Protein AF-A0A8J3GC51-F1 (afdb_monomer)

Solvent-accessible surface area (backbone atoms only — not comparable to full-atom values): 9336 Å² total; per-residue (Å²): 134,85,52,73,72,59,51,56,51,52,53,60,71,45,66,88,58,93,67,60,71,71,59,55,49,50,58,58,68,75,30,90,74,65,86,57,96,69,69,81,76,51,68,70,56,53,49,53,45,50,51,45,48,52,47,21,53,51,28,43,50,47,15,64,74,33,54,91,41,57,70,64,16,51,52,25,43,53,52,17,52,53,43,46,50,53,41,54,56,66,72,41,50,73,65,54,50,54,47,49,46,52,50,55,50,51,52,52,49,54,49,51,53,50,48,53,52,53,58,64,46,58,81,76,52,94,61,56,71,63,52,49,57,51,49,56,49,45,52,51,51,50,63,70,42,45,66,57,34,59,75,64,68,50,73,79,81,77,86,80,127

Radius of gyration: 22.53 Å; Cα contacts (8 Å, |Δi|>4): 76; chains: 1; bounding box: 43×58×56 Å

Structure (mmCIF, N/CA/C/O backbone):
data_AF-A0A8J3GC51-F1
#
_entry.id   AF-A0A8J3GC51-F1
#
loop_
_atom_site.group_PDB
_atom_site.id
_atom_site.type_symbol
_atom_site.label_atom_id
_atom_site.label_alt_id
_atom_site.label_comp_id
_atom_site.label_asym_id
_atom_site.label_entity_id
_atom_site.label_seq_id
_atom_site.pdbx_PDB_ins_code
_atom_site.Cartn_x
_atom_site.Cartn_y
_atom_site.Cartn_z
_atom_site.occupancy
_atom_site.B_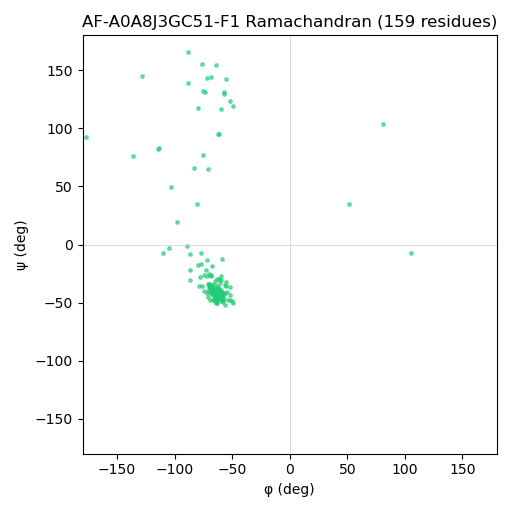iso_or_equiv
_atom_site.auth_seq_id
_atom_site.auth_comp_id
_atom_site.auth_asym_id
_atom_site.auth_atom_id
_atom_site.pdbx_PDB_model_num
ATOM 1 N N . MET A 1 1 ? 26.878 -10.484 -19.822 1.00 61.16 1 MET A N 1
ATOM 2 C CA . MET A 1 1 ? 25.893 -9.881 -20.747 1.00 61.16 1 MET A CA 1
ATOM 3 C C . MET A 1 1 ? 25.011 -10.997 -21.276 1.00 61.16 1 MET A C 1
ATOM 5 O O . MET A 1 1 ? 25.552 -12.068 -21.515 1.00 61.16 1 MET A O 1
ATOM 9 N N . LEU A 1 2 ? 23.699 -10.773 -21.393 1.00 66.50 2 LEU A N 1
ATOM 10 C CA . LEU A 1 2 ? 22.775 -11.755 -21.974 1.00 66.50 2 LEU A CA 1
ATOM 11 C C . LEU A 1 2 ? 23.042 -11.925 -23.472 1.00 66.50 2 LEU A C 1
ATOM 13 O O . LEU A 1 2 ? 23.382 -10.959 -24.155 1.00 66.50 2 LEU A O 1
ATOM 17 N N . SER A 1 3 ? 22.880 -13.145 -23.965 1.00 83.31 3 SER A N 1
ATOM 18 C CA . SER A 1 3 ? 22.962 -13.478 -25.384 1.00 83.31 3 SER A CA 1
ATOM 19 C C . SER A 1 3 ? 21.698 -13.044 -26.135 1.00 83.31 3 SER A C 1
ATOM 21 O O . SER A 1 3 ? 20.615 -12.926 -25.560 1.00 83.31 3 SER A O 1
ATOM 23 N N . GLN A 1 4 ? 21.822 -12.818 -27.446 1.00 80.19 4 GLN A N 1
ATOM 24 C CA . GLN A 1 4 ? 20.698 -12.396 -28.290 1.00 80.19 4 GLN A CA 1
ATOM 2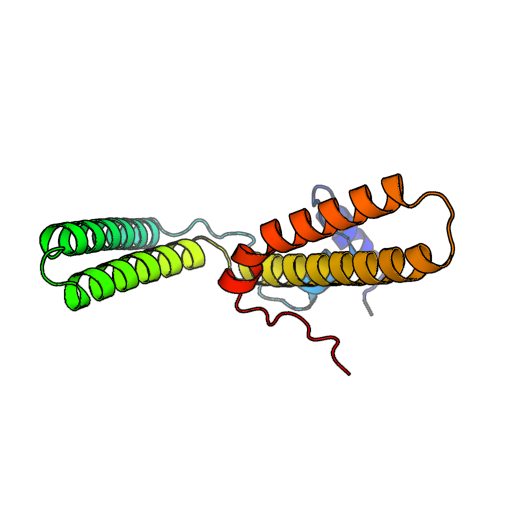5 C C . GLN A 1 4 ? 19.471 -13.335 -28.207 1.00 80.19 4 GLN A C 1
ATOM 27 O O . GLN A 1 4 ? 18.360 -12.830 -28.054 1.00 80.19 4 GLN A O 1
ATOM 32 N N . PRO A 1 5 ? 19.635 -14.673 -28.181 1.00 85.25 5 PRO A N 1
ATOM 33 C CA . PRO A 1 5 ? 18.511 -15.593 -28.001 1.00 85.25 5 PRO A CA 1
ATOM 34 C C . PRO A 1 5 ? 17.800 -15.447 -26.647 1.00 85.25 5 PRO A C 1
ATOM 36 O O . PRO A 1 5 ? 16.580 -15.577 -26.577 1.00 85.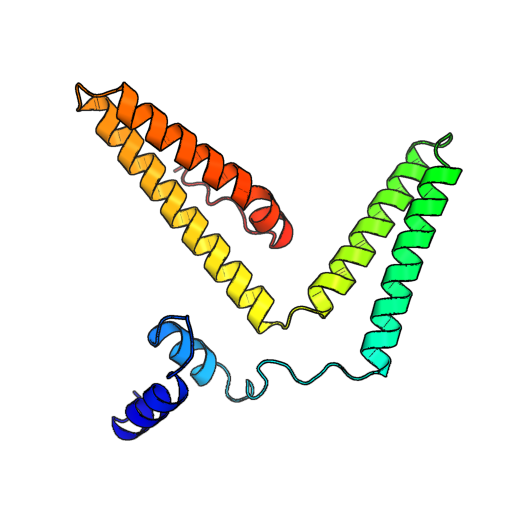25 5 PRO A O 1
ATOM 39 N N . GLU A 1 6 ? 18.532 -15.150 -25.568 1.00 71.88 6 GLU A N 1
ATOM 40 C CA . GLU A 1 6 ? 17.942 -14.917 -24.240 1.00 71.88 6 GLU A CA 1
ATOM 41 C C . GLU A 1 6 ? 17.120 -13.624 -24.217 1.00 71.88 6 GLU A C 1
ATOM 43 O O . GLU A 1 6 ? 16.049 -13.576 -23.612 1.00 71.88 6 GLU A O 1
ATOM 48 N N . ILE A 1 7 ? 17.575 -12.591 -24.930 1.00 79.62 7 ILE A N 1
ATOM 49 C CA . ILE A 1 7 ? 16.834 -11.335 -25.090 1.00 79.62 7 ILE A CA 1
ATOM 50 C C . ILE A 1 7 ? 15.529 -11.571 -25.859 1.00 79.62 7 ILE A C 1
ATOM 52 O O . ILE A 1 7 ? 14.492 -11.031 -25.478 1.00 79.62 7 ILE A O 1
ATOM 56 N N . ASP A 1 8 ? 15.543 -12.401 -26.900 1.00 81.62 8 ASP A N 1
ATOM 57 C CA . ASP A 1 8 ? 14.350 -12.684 -27.706 1.00 81.62 8 ASP A CA 1
ATOM 58 C C . ASP A 1 8 ? 13.320 -13.556 -26.963 1.00 81.62 8 ASP A C 1
ATOM 60 O O . ASP A 1 8 ? 12.116 -13.468 -27.219 1.00 81.62 8 ASP A O 1
ATOM 64 N N . ILE A 1 9 ? 13.766 -14.380 -26.009 1.00 77.38 9 ILE A N 1
ATOM 65 C CA . ILE A 1 9 ? 12.883 -15.078 -25.059 1.00 77.38 9 ILE A CA 1
ATOM 66 C C . ILE A 1 9 ? 12.260 -14.069 -24.090 1.00 77.38 9 ILE A C 1
ATOM 68 O O . ILE A 1 9 ? 11.043 -14.050 -23.921 1.00 77.38 9 ILE A O 1
ATOM 72 N N . LEU A 1 10 ? 13.071 -13.174 -23.516 1.00 75.88 10 LEU A N 1
ATOM 73 C CA . LEU A 1 10 ? 12.590 -12.132 -22.607 1.00 75.88 10 LEU A CA 1
ATOM 74 C C . LEU A 1 10 ? 11.575 -11.203 -23.274 1.00 75.88 10 LEU A C 1
ATOM 76 O O . LEU A 1 10 ? 10.602 -10.824 -22.635 1.00 75.88 10 LEU A O 1
ATOM 80 N N . LYS A 1 11 ? 11.773 -10.847 -24.547 1.00 80.38 11 LYS A N 1
ATOM 81 C CA . LYS A 1 11 ? 10.842 -9.994 -25.301 1.00 80.38 11 LYS A CA 1
ATOM 82 C C . LYS A 1 11 ? 9.497 -10.661 -25.561 1.00 80.38 11 LYS A C 1
ATOM 84 O O . LYS A 1 11 ? 8.482 -9.984 -25.479 1.00 80.38 11 LYS A O 1
ATOM 89 N N . ARG A 1 12 ? 9.485 -11.968 -25.836 1.00 81.56 12 ARG A N 1
ATOM 90 C CA . ARG A 1 12 ? 8.237 -12.735 -25.970 1.00 81.56 12 ARG A CA 1
ATOM 91 C C . ARG A 1 12 ? 7.496 -12.849 -24.647 1.00 81.56 12 ARG A C 1
ATOM 93 O O . ARG A 1 12 ? 6.287 -12.702 -24.614 1.00 81.56 12 ARG A O 1
ATOM 100 N N . GLU A 1 13 ? 8.213 -13.070 -23.551 1.00 69.69 13 GLU A N 1
ATOM 101 C CA . GLU A 1 13 ? 7.591 -13.089 -22.223 1.00 69.69 13 GLU A CA 1
ATOM 102 C C . GLU A 1 13 ? 7.121 -11.708 -21.761 1.00 69.69 13 GLU A C 1
ATOM 104 O O . GLU A 1 13 ? 6.210 -11.607 -20.953 1.00 69.69 13 GLU A O 1
ATOM 109 N N . TYR A 1 14 ? 7.737 -10.647 -22.274 1.00 73.25 14 TYR A N 1
ATOM 110 C CA . TYR A 1 14 ? 7.336 -9.272 -22.024 1.00 73.25 14 TYR A CA 1
ATOM 111 C C . TYR A 1 14 ? 6.035 -8.873 -22.748 1.00 73.25 14 TYR A C 1
ATOM 113 O O . TYR A 1 14 ? 5.369 -7.928 -22.318 1.00 73.25 14 TYR A O 1
ATOM 121 N N . GLU A 1 15 ? 5.646 -9.559 -23.827 1.00 66.75 15 GLU A N 1
ATOM 122 C CA . GLU A 1 15 ? 4.413 -9.238 -24.554 1.00 66.75 15 GLU A CA 1
ATOM 123 C C . GLU A 1 15 ? 3.182 -9.368 -23.641 1.00 66.75 15 GLU A C 1
ATOM 125 O O . GLU A 1 15 ? 2.859 -10.443 -23.144 1.00 66.75 15 GLU A O 1
ATOM 130 N N . GLY A 1 16 ? 2.488 -8.245 -23.423 1.00 56.41 16 GLY A N 1
ATOM 131 C CA . GLY A 1 16 ? 1.324 -8.148 -22.531 1.00 56.41 16 GLY A CA 1
ATOM 132 C C . GLY A 1 16 ? 1.597 -7.442 -21.200 1.00 56.41 16 GLY A C 1
ATOM 133 O O . GLY A 1 16 ? 0.654 -7.143 -20.467 1.00 56.41 16 GLY A O 1
ATOM 134 N N . HIS A 1 17 ? 2.854 -7.109 -20.898 1.00 53.25 17 HIS A N 1
ATOM 135 C CA . HIS A 1 17 ? 3.209 -6.313 -19.728 1.00 53.25 17 HIS A CA 1
ATOM 136 C C . HIS A 1 17 ? 3.172 -4.807 -20.035 1.00 53.25 17 HIS A C 1
ATOM 138 O O . HIS A 1 17 ? 3.611 -4.352 -21.088 1.00 53.25 17 HIS A O 1
ATOM 144 N N . THR A 1 18 ? 2.651 -4.014 -19.095 1.00 51.66 18 THR A N 1
ATOM 145 C CA . THR A 1 18 ? 2.473 -2.554 -19.231 1.00 51.66 18 THR A CA 1
ATOM 146 C C . THR A 1 18 ? 3.701 -1.732 -18.826 1.00 51.66 18 THR A C 1
ATOM 148 O O . THR A 1 18 ? 3.719 -0.517 -19.011 1.00 51.66 18 THR A O 1
ATOM 151 N N . VAL A 1 19 ? 4.722 -2.374 -18.255 1.00 53.38 19 VAL A N 1
ATOM 152 C CA . VAL A 1 19 ? 5.972 -1.741 -17.795 1.00 53.38 19 VAL A CA 1
ATOM 153 C C . VAL A 1 19 ? 7.007 -1.684 -18.911 1.00 53.38 19 VAL A C 1
ATOM 155 O O . VAL A 1 19 ? 6.855 -2.386 -19.889 1.00 53.38 19 VAL A O 1
ATOM 158 N N . GLY A 1 20 ? 8.080 -0.899 -18.778 1.00 65.88 20 GLY A N 1
ATOM 159 C CA . GLY A 1 20 ? 9.172 -0.893 -19.761 1.00 65.88 20 GLY A CA 1
ATOM 160 C C . GLY A 1 20 ? 10.037 -2.165 -19.721 1.00 65.88 20 GLY A C 1
ATOM 161 O O . GLY A 1 20 ? 10.342 -2.694 -18.650 1.00 65.88 20 GLY A O 1
ATOM 162 N N . PHE A 1 21 ? 10.498 -2.628 -20.887 1.00 73.81 21 PHE A N 1
ATOM 163 C CA . PHE A 1 21 ? 11.275 -3.871 -21.049 1.00 73.81 21 PHE A CA 1
ATOM 164 C C . PHE A 1 21 ? 12.545 -3.952 -20.178 1.00 73.81 21 PHE A C 1
ATOM 166 O O . PHE A 1 21 ? 12.900 -5.016 -19.669 1.00 73.81 21 PHE A O 1
ATOM 173 N N . THR A 1 22 ? 13.229 -2.828 -19.963 1.00 66.25 22 THR A N 1
ATOM 174 C CA . THR A 1 22 ? 14.433 -2.743 -19.119 1.00 66.25 22 THR A CA 1
ATOM 175 C C . THR A 1 22 ? 14.138 -2.984 -17.640 1.00 66.25 22 THR A C 1
ATOM 177 O O . THR A 1 22 ? 14.940 -3.623 -16.959 1.00 66.25 22 THR A O 1
ATOM 180 N N . VAL A 1 23 ? 12.979 -2.537 -17.153 1.00 62.72 23 VAL A N 1
ATOM 181 C CA . VAL A 1 23 ? 12.519 -2.777 -15.776 1.00 62.72 23 VAL A CA 1
ATOM 182 C C . VAL A 1 23 ? 12.130 -4.244 -15.608 1.00 62.72 23 VAL A C 1
ATOM 184 O O . VAL A 1 23 ? 12.602 -4.893 -14.680 1.00 62.72 23 VAL A O 1
ATOM 187 N N . PHE A 1 24 ? 11.386 -4.806 -16.566 1.00 71.88 24 PHE A N 1
ATOM 188 C CA . PHE A 1 24 ? 11.055 -6.236 -16.606 1.00 71.88 24 PHE A CA 1
ATOM 189 C C . PHE A 1 24 ? 12.304 -7.129 -16.521 1.00 71.88 24 PHE A C 1
ATOM 191 O O . PHE A 1 24 ? 12.371 -8.047 -15.702 1.00 71.88 24 PHE A O 1
ATOM 198 N N . CYS A 1 25 ? 13.330 -6.831 -17.323 1.00 69.50 25 CYS A N 1
ATOM 199 C CA . CYS A 1 25 ? 14.577 -7.594 -17.310 1.00 69.50 25 CYS A CA 1
ATOM 200 C C . CYS A 1 25 ? 15.321 -7.463 -15.979 1.00 69.50 25 CYS A C 1
ATOM 202 O O . CYS A 1 25 ? 15.845 -8.454 -15.475 1.00 69.50 25 CYS A O 1
ATOM 204 N N . ARG A 1 26 ? 15.370 -6.257 -15.400 1.00 66.19 26 ARG A N 1
ATOM 205 C CA . ARG A 1 26 ? 16.034 -6.017 -14.114 1.00 66.19 26 ARG A CA 1
ATOM 206 C C . ARG A 1 26 ? 15.414 -6.875 -13.015 1.00 66.19 26 ARG A C 1
ATOM 208 O O . ARG A 1 26 ? 16.144 -7.568 -12.316 1.00 66.19 26 ARG A O 1
ATOM 215 N N . GLU A 1 27 ? 14.091 -6.893 -12.929 1.00 58.59 27 GLU A N 1
ATOM 216 C CA . GLU A 1 27 ? 13.368 -7.664 -11.917 1.00 58.59 27 GLU A CA 1
ATOM 217 C C . GLU A 1 27 ? 13.512 -9.178 -12.124 1.00 58.59 27 GLU A C 1
ATOM 219 O O . GLU A 1 27 ? 13.792 -9.914 -11.179 1.00 58.59 27 GLU A O 1
ATOM 224 N N . LYS A 1 28 ? 13.412 -9.659 -13.369 1.00 63.38 28 LYS A N 1
ATOM 225 C CA . LYS A 1 28 ? 13.513 -11.093 -13.679 1.00 63.38 28 LYS A CA 1
ATOM 226 C C . LYS A 1 28 ? 14.931 -11.655 -13.506 1.00 63.38 28 LYS A C 1
ATOM 228 O O . LYS A 1 28 ? 15.099 -12.807 -13.117 1.00 63.38 28 LYS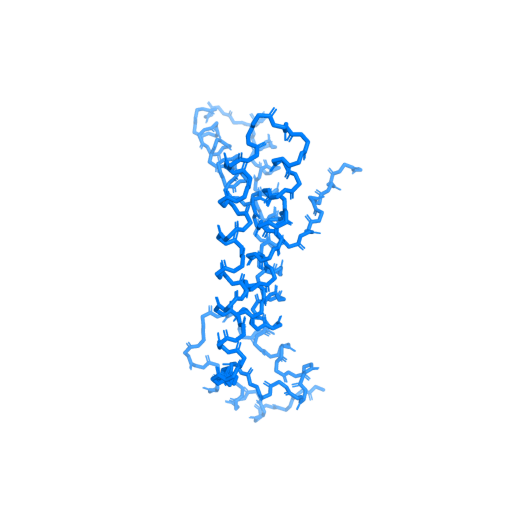 A O 1
ATOM 233 N N . LEU A 1 29 ? 15.963 -10.863 -13.807 1.00 58.97 29 LEU A N 1
ATOM 234 C CA . LEU A 1 29 ? 17.365 -11.305 -13.764 1.00 58.97 29 LEU A CA 1
ATOM 235 C C . LEU A 1 29 ? 18.003 -11.153 -12.384 1.00 58.97 29 LEU A C 1
ATOM 237 O O . LEU A 1 29 ? 18.882 -11.941 -12.039 1.00 58.97 29 LEU A O 1
ATOM 241 N N . LEU A 1 30 ? 17.578 -10.162 -11.593 1.00 58.75 30 LEU A N 1
ATOM 242 C CA . LEU A 1 30 ? 18.057 -9.995 -10.216 1.00 58.75 30 LEU A CA 1
ATOM 243 C C . LEU A 1 30 ? 17.510 -11.065 -9.272 1.00 58.75 30 LEU A C 1
ATOM 245 O O . LEU A 1 30 ? 18.015 -11.223 -8.165 1.00 58.75 30 LEU A O 1
ATOM 249 N N . ASN A 1 31 ? 16.503 -11.811 -9.711 1.00 47.28 31 ASN A N 1
ATOM 250 C CA . ASN A 1 31 ? 15.681 -12.593 -8.820 1.00 47.28 31 ASN A CA 1
ATOM 251 C C . ASN A 1 31 ? 15.466 -13.987 -9.432 1.00 47.28 31 ASN A C 1
ATOM 253 O O . ASN A 1 31 ? 14.416 -14.307 -9.982 1.00 47.28 31 ASN A O 1
ATOM 257 N N . ARG A 1 32 ? 16.501 -14.841 -9.344 1.00 42.44 32 ARG A N 1
ATOM 258 C CA . ARG A 1 32 ? 16.456 -16.256 -9.782 1.00 42.44 32 ARG A CA 1
ATOM 259 C C . ARG A 1 32 ? 15.373 -17.085 -9.066 1.00 42.44 32 ARG A C 1
ATOM 261 O O . ARG A 1 32 ? 15.061 -18.177 -9.527 1.00 42.44 32 ARG A O 1
ATOM 268 N N . GLU A 1 33 ? 14.782 -16.556 -7.995 1.00 41.03 33 GLU A N 1
ATOM 269 C CA . GLU A 1 33 ? 13.654 -17.142 -7.257 1.00 41.03 33 GLU A CA 1
ATOM 270 C C . GLU A 1 33 ? 12.304 -16.448 -7.533 1.00 41.03 33 GLU A C 1
ATOM 272 O O . GLU A 1 33 ? 11.271 -16.923 -7.066 1.00 41.03 33 GLU A O 1
ATOM 277 N N . ALA A 1 34 ? 12.249 -15.375 -8.337 1.00 40.06 34 ALA A N 1
ATOM 278 C CA . ALA A 1 34 ? 11.011 -14.628 -8.608 1.00 40.06 34 ALA A CA 1
ATOM 279 C C . ALA A 1 34 ? 10.104 -15.269 -9.667 1.00 40.06 34 ALA A C 1
ATOM 281 O O . ALA A 1 34 ? 9.381 -14.588 -10.397 1.00 40.06 34 ALA A O 1
ATOM 282 N N . ALA A 1 35 ? 10.062 -16.597 -9.705 1.00 42.28 35 ALA A N 1
ATOM 283 C CA . ALA A 1 35 ? 8.882 -17.290 -10.184 1.00 42.28 35 ALA A CA 1
ATOM 284 C C . ALA A 1 35 ? 7.807 -17.215 -9.090 1.00 42.28 35 ALA A C 1
ATOM 286 O O . ALA A 1 35 ? 7.613 -18.181 -8.359 1.00 42.28 35 ALA A O 1
ATOM 287 N N . THR A 1 36 ? 7.140 -16.066 -8.937 1.00 40.16 36 THR A N 1
ATOM 288 C CA . THR A 1 36 ? 5.710 -15.987 -8.564 1.00 40.16 36 THR A CA 1
ATOM 289 C C . THR A 1 36 ? 5.217 -14.540 -8.529 1.00 40.16 36 THR A C 1
ATOM 291 O O . THR A 1 36 ? 5.257 -13.856 -7.510 1.00 40.16 36 THR A O 1
ATOM 294 N N . LEU A 1 37 ? 4.672 -14.087 -9.659 1.00 43.66 37 LEU A N 1
ATOM 295 C CA . LEU A 1 37 ? 3.799 -12.912 -9.756 1.00 43.66 37 LEU A CA 1
ATOM 296 C C . LEU A 1 37 ? 2.425 -13.221 -9.125 1.00 43.66 37 LEU A C 1
ATOM 298 O O . LEU A 1 37 ? 1.414 -13.255 -9.809 1.00 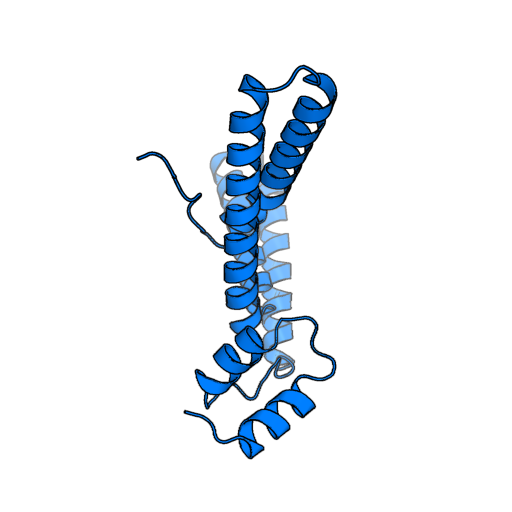43.66 37 LEU A O 1
ATOM 302 N N . SER A 1 38 ? 2.405 -13.453 -7.809 1.00 50.12 38 SER A N 1
ATOM 303 C CA . SER A 1 38 ? 1.310 -14.015 -6.995 1.00 50.12 38 SER A CA 1
ATOM 304 C C . SER A 1 38 ? 1.221 -15.548 -7.042 1.00 50.12 38 SER A C 1
ATOM 306 O O . SER A 1 38 ? 0.739 -16.170 -7.985 1.00 50.12 38 SER A O 1
ATOM 308 N N . LYS A 1 39 ? 1.673 -16.198 -5.965 1.00 47.19 39 LYS A N 1
ATOM 309 C CA . LYS A 1 39 ? 1.059 -17.471 -5.576 1.00 47.19 39 LYS A CA 1
ATOM 310 C C . LYS A 1 39 ? -0.297 -17.100 -4.972 1.00 47.19 39 LYS A C 1
ATOM 312 O O . LYS A 1 39 ? -0.314 -16.200 -4.128 1.00 47.19 39 LYS A O 1
ATOM 317 N N . PRO A 1 40 ? -1.414 -17.735 -5.369 1.00 55.66 40 PRO A N 1
ATOM 318 C CA . PRO A 1 40 ? -2.676 -17.531 -4.677 1.00 55.66 40 PRO A CA 1
ATOM 319 C C . PRO A 1 40 ? -2.442 -17.764 -3.185 1.00 55.66 40 PRO A C 1
ATOM 321 O O . PRO A 1 40 ? -1.897 -18.793 -2.780 1.00 55.66 40 PRO A O 1
ATOM 324 N N . MET A 1 41 ? -2.775 -16.752 -2.389 1.00 67.25 41 MET A N 1
ATOM 325 C CA . MET A 1 41 ? -2.616 -16.801 -0.945 1.00 67.25 41 MET A CA 1
ATOM 326 C C . MET A 1 41 ? -3.408 -18.000 -0.417 1.00 67.25 41 MET A C 1
ATOM 328 O O . MET A 1 41 ? -4.568 -18.174 -0.794 1.00 67.25 41 MET A O 1
ATOM 332 N N . GLY A 1 42 ? -2.773 -18.848 0.396 1.00 72.31 42 GLY A N 1
ATOM 333 C CA . GLY A 1 42 ? -3.443 -20.020 0.959 1.00 72.31 42 GLY A CA 1
ATOM 334 C C . GLY A 1 42 ? -4.709 -19.604 1.708 1.00 72.31 42 GLY A C 1
ATOM 335 O O . GLY A 1 42 ? -4.720 -18.552 2.350 1.00 72.31 42 GLY A O 1
ATOM 336 N N . GLU A 1 43 ? -5.769 -20.408 1.621 1.00 76.75 43 GLU A N 1
ATOM 337 C CA . GLU A 1 43 ? -7.061 -20.090 2.251 1.00 76.75 43 GLU A CA 1
ATOM 338 C C . GLU A 1 43 ? -6.922 -19.838 3.763 1.00 76.75 43 GLU A C 1
ATOM 340 O O . GLU A 1 43 ? -7.536 -18.913 4.290 1.00 76.75 43 GLU A O 1
ATOM 345 N N . ASP A 1 44 ? -6.011 -20.545 4.436 1.00 78.25 44 ASP A N 1
ATOM 346 C CA . ASP A 1 44 ? -5.707 -20.331 5.857 1.00 78.25 44 ASP A CA 1
ATOM 347 C C . ASP A 1 44 ? -5.155 -18.923 6.138 1.00 78.25 44 ASP A C 1
ATOM 349 O O . ASP A 1 44 ? -5.529 -18.277 7.117 1.00 78.25 44 ASP A O 1
ATOM 353 N N . ILE A 1 45 ? -4.289 -18.412 5.257 1.00 76.69 45 ILE A N 1
ATOM 354 C CA . ILE A 1 45 ? -3.708 -17.068 5.381 1.00 76.69 45 ILE A CA 1
ATOM 355 C C . ILE A 1 45 ? -4.784 -16.018 5.086 1.00 76.69 45 ILE A C 1
ATOM 357 O O . ILE A 1 45 ? -4.900 -15.039 5.821 1.00 76.69 45 ILE A O 1
ATOM 361 N N . LYS A 1 46 ? -5.633 -16.234 4.070 1.00 75.44 46 LYS A N 1
ATOM 362 C CA . LYS A 1 46 ? -6.772 -15.343 3.784 1.00 75.44 46 LYS A CA 1
ATOM 363 C C . LYS A 1 46 ? -7.734 -15.253 4.967 1.00 75.44 46 LYS A C 1
ATOM 365 O O . LYS A 1 46 ? -8.206 -14.161 5.292 1.00 75.44 46 LYS A O 1
ATOM 370 N N . GLN A 1 47 ? -8.003 -16.379 5.623 1.00 81.75 47 GLN A N 1
ATOM 371 C CA . GLN A 1 47 ? -8.847 -16.427 6.810 1.00 81.75 47 GLN A CA 1
ATOM 372 C C . GLN A 1 47 ? -8.224 -15.621 7.958 1.00 81.75 47 GLN A C 1
ATOM 374 O O . GLN A 1 47 ? -8.895 -14.765 8.532 1.00 81.75 47 GLN A O 1
ATOM 379 N N . GLN A 1 48 ? -6.927 -15.800 8.225 1.00 83.56 48 GLN A N 1
ATOM 380 C CA . GLN A 1 48 ? -6.209 -15.023 9.243 1.00 83.56 48 GLN A CA 1
ATOM 381 C C . GLN A 1 48 ? -6.216 -13.515 8.951 1.00 83.56 48 GLN A C 1
ATOM 383 O O . GLN A 1 48 ? -6.486 -12.716 9.847 1.00 83.56 48 GLN A O 1
ATOM 388 N N . LEU A 1 49 ? -5.987 -13.105 7.699 1.00 81.38 49 LEU A N 1
ATOM 389 C CA . LEU A 1 49 ? -6.074 -11.696 7.295 1.00 81.38 49 LEU A CA 1
ATOM 390 C C . LEU A 1 49 ? -7.491 -11.133 7.456 1.00 81.38 49 LEU A C 1
ATOM 392 O O . LEU A 1 49 ? -7.669 -9.997 7.897 1.00 81.38 49 LEU A O 1
ATOM 396 N N . THR A 1 50 ? -8.508 -11.938 7.153 1.00 81.75 50 THR A N 1
ATOM 397 C CA . THR A 1 50 ? -9.914 -11.572 7.362 1.00 81.75 50 THR A CA 1
ATOM 398 C C . THR A 1 50 ? -10.219 -11.381 8.847 1.00 81.75 50 THR A C 1
ATOM 400 O O . THR A 1 50 ? -10.906 -10.431 9.225 1.00 81.75 50 THR A O 1
ATOM 403 N N . ASP A 1 51 ? -9.687 -12.240 9.714 1.00 88.06 51 ASP A N 1
ATOM 404 C CA . ASP A 1 51 ? -9.878 -12.128 11.159 1.00 88.06 51 ASP A CA 1
ATOM 405 C C . ASP A 1 51 ? -9.128 -10.926 11.752 1.00 88.06 51 ASP A C 1
ATOM 407 O O . ASP A 1 51 ? -9.669 -10.236 12.620 1.00 88.06 51 ASP A O 1
ATOM 411 N N . LEU A 1 52 ? -7.959 -10.572 11.210 1.00 88.56 52 LEU A N 1
ATOM 412 C CA . LEU A 1 52 ? -7.281 -9.309 11.525 1.00 88.56 52 LEU A CA 1
ATOM 413 C C . LEU A 1 52 ? -8.115 -8.085 11.110 1.00 88.56 52 LEU A C 1
ATOM 415 O O . LEU A 1 52 ? -8.228 -7.128 11.877 1.00 88.56 52 LEU A O 1
ATOM 419 N N . LEU A 1 53 ? -8.782 -8.109 9.951 1.00 85.81 53 LEU A N 1
ATOM 420 C CA . LEU A 1 53 ? -9.698 -7.027 9.561 1.00 85.81 53 LEU A CA 1
ATOM 421 C C . LEU A 1 53 ? -10.907 -6.922 10.501 1.00 85.81 53 LEU A C 1
ATOM 423 O O . LEU A 1 53 ? -11.296 -5.811 10.882 1.00 85.81 53 LEU A O 1
ATOM 427 N N . LYS A 1 54 ? -11.472 -8.051 10.944 1.00 87.88 54 LYS A N 1
ATOM 428 C CA . LYS A 1 54 ? -12.534 -8.060 11.968 1.00 87.88 54 LYS A CA 1
ATOM 429 C C . LYS A 1 54 ? -12.039 -7.490 13.299 1.00 87.88 54 LYS A C 1
ATOM 431 O O . LYS A 1 54 ? -12.767 -6.731 13.947 1.00 87.88 54 LYS A O 1
ATOM 436 N N . LEU A 1 55 ? -10.803 -7.802 13.692 1.00 91.56 55 LEU A N 1
ATOM 437 C CA . LEU A 1 55 ? -10.169 -7.224 14.876 1.00 91.56 55 LEU A CA 1
ATOM 438 C C . LEU A 1 55 ? -10.021 -5.704 14.734 1.00 91.56 55 LEU A C 1
ATOM 440 O O . LEU A 1 55 ? -10.407 -4.987 15.653 1.00 91.56 55 LEU A O 1
ATOM 444 N N . SER A 1 56 ? -9.566 -5.200 13.581 1.00 91.62 56 SER A N 1
ATOM 445 C CA . SER A 1 56 ? -9.473 -3.750 13.335 1.00 91.62 56 SER A CA 1
ATOM 446 C C . SER A 1 56 ? -10.824 -3.049 13.519 1.00 91.62 56 SER A C 1
ATOM 448 O O . SER A 1 56 ? -10.922 -2.018 14.181 1.00 91.62 56 SER A O 1
ATOM 450 N N . SER A 1 57 ? -11.904 -3.670 13.038 1.00 84.75 57 SER A N 1
ATOM 451 C CA . SER A 1 57 ? -13.262 -3.140 13.186 1.00 84.75 57 SER A CA 1
ATOM 452 C C . SER A 1 57 ? -13.731 -3.176 14.642 1.00 84.75 57 SER A C 1
ATOM 454 O O . SER A 1 57 ? -14.394 -2.252 15.110 1.00 84.75 57 SER A O 1
ATOM 456 N N . SER A 1 58 ? -13.345 -4.212 15.388 1.00 93.38 58 SER A N 1
ATOM 457 C CA . SER A 1 58 ? -13.617 -4.317 16.825 1.00 93.38 58 SER A CA 1
ATOM 458 C C . SER A 1 58 ? -12.871 -3.240 17.619 1.00 93.38 58 SER A C 1
ATOM 460 O O . SER A 1 58 ? -13.461 -2.625 18.504 1.00 93.38 58 SER A O 1
ATOM 462 N N . LEU A 1 59 ? -11.617 -2.947 17.263 1.00 91.69 59 LEU A N 1
ATOM 463 C CA . LEU A 1 59 ? -10.829 -1.854 17.842 1.00 91.69 59 LEU A CA 1
ATOM 464 C C . LEU A 1 59 ? -11.463 -0.488 17.546 1.00 91.69 59 LEU A C 1
ATOM 466 O O . LEU A 1 59 ? -11.633 0.316 18.457 1.00 91.69 59 LEU A O 1
ATOM 470 N N . ALA A 1 60 ? -11.926 -0.252 16.316 1.00 88.81 60 ALA A N 1
ATOM 471 C CA . ALA A 1 60 ? -12.650 0.972 15.970 1.00 88.81 60 ALA A CA 1
ATOM 472 C C . ALA A 1 60 ? -13.969 1.125 16.760 1.00 88.81 60 ALA A C 1
ATOM 474 O O . ALA A 1 60 ? -14.339 2.225 17.177 1.00 88.81 60 ALA A O 1
ATOM 475 N N . LEU A 1 61 ? -14.680 0.021 17.016 1.00 90.75 61 LEU A N 1
ATOM 476 C CA . LEU A 1 61 ? -15.868 0.023 17.876 1.00 90.75 61 LEU A CA 1
ATOM 477 C C . LEU A 1 61 ? -15.523 0.303 19.342 1.00 90.75 61 LEU A C 1
ATOM 479 O O . LEU A 1 61 ? -16.275 1.019 20.007 1.00 90.75 61 LEU A O 1
ATOM 483 N N . LEU A 1 62 ? -14.408 -0.236 19.844 1.00 91.88 62 LEU A N 1
ATOM 484 C CA . LEU A 1 62 ? -13.909 0.067 21.185 1.00 91.88 62 LEU A CA 1
ATOM 485 C C . LEU A 1 62 ? -13.563 1.547 21.308 1.00 91.88 62 LEU A C 1
ATOM 487 O O . LEU A 1 62 ? -14.083 2.178 22.221 1.00 91.88 62 LEU A O 1
ATOM 491 N N . ALA A 1 63 ? -12.841 2.120 20.339 1.00 92.00 63 ALA A N 1
ATOM 492 C CA . ALA A 1 63 ? -12.571 3.555 20.286 1.00 92.00 63 ALA A CA 1
ATOM 493 C C . ALA A 1 63 ? -13.860 4.381 20.406 1.00 92.00 63 ALA A C 1
ATOM 495 O O . ALA A 1 63 ? -13.970 5.278 21.240 1.00 92.00 63 ALA A O 1
ATOM 496 N N . LYS A 1 64 ? -14.894 4.022 19.633 1.00 91.19 64 LYS A N 1
ATOM 497 C CA . LYS A 1 64 ? -16.193 4.705 19.685 1.00 91.19 64 LYS A CA 1
ATOM 498 C C . LYS A 1 64 ? -16.871 4.582 21.053 1.00 91.19 64 LYS A C 1
ATOM 500 O O . LYS A 1 64 ? -17.500 5.536 21.505 1.00 91.19 64 LYS A O 1
ATOM 505 N N . LYS A 1 65 ? -16.773 3.420 21.707 1.00 92.88 65 LYS A N 1
ATOM 506 C CA . LYS A 1 65 ? -17.347 3.183 23.044 1.00 92.88 65 LYS A CA 1
ATOM 507 C C . LYS A 1 65 ? -16.554 3.858 24.162 1.00 92.88 65 LYS A C 1
ATOM 509 O O . LYS A 1 65 ? -17.138 4.191 25.188 1.00 92.88 65 LYS A O 1
ATOM 514 N N . THR A 1 66 ? -15.260 4.086 23.964 1.00 92.56 66 THR A N 1
ATOM 515 C CA . THR A 1 66 ? -14.380 4.784 24.906 1.00 92.56 66 THR A CA 1
ATOM 516 C C . THR A 1 66 ? -14.182 6.251 24.537 1.00 92.56 66 THR A C 1
ATOM 518 O O . THR A 1 66 ? -13.241 6.871 25.018 1.00 92.56 66 THR A O 1
ATOM 521 N N . SER A 1 67 ? -15.057 6.844 23.720 1.00 89.50 67 SER A N 1
ATOM 522 C CA . SER A 1 67 ? -14.908 8.226 2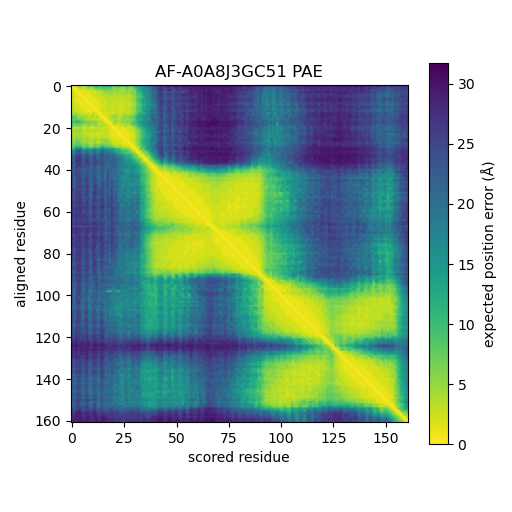3.236 1.00 89.50 67 SER A CA 1
ATOM 523 C C . SER A 1 67 ? -14.862 9.272 24.358 1.00 89.50 67 SER A C 1
ATOM 525 O O . SER A 1 67 ? -14.225 10.312 24.209 1.00 89.50 67 SER A O 1
ATOM 527 N N . ALA A 1 68 ? -15.477 8.982 25.509 1.00 91.31 68 ALA A N 1
ATOM 528 C CA . ALA A 1 68 ? -15.390 9.813 26.712 1.00 91.31 68 ALA A CA 1
ATOM 529 C C . ALA A 1 68 ? -13.977 9.838 27.339 1.00 91.31 68 ALA A C 1
ATOM 531 O O . ALA A 1 68 ? -13.660 10.733 28.118 1.00 91.31 68 ALA A O 1
ATOM 532 N N . GLN A 1 69 ? -13.125 8.867 27.004 1.00 93.75 69 GLN A N 1
ATOM 533 C CA . GLN A 1 69 ? -11.748 8.715 27.473 1.00 93.75 69 GLN A CA 1
ATOM 534 C C . GLN A 1 69 ? -10.800 8.920 26.288 1.00 93.75 69 GLN A C 1
ATOM 536 O O . GLN A 1 69 ? -10.349 7.966 25.655 1.00 93.75 69 GLN A O 1
ATOM 541 N N . LYS A 1 70 ? -10.507 10.190 25.985 1.00 87.94 70 LYS A N 1
ATOM 542 C CA . LYS A 1 70 ? -9.822 10.614 24.754 1.00 87.94 70 LYS A CA 1
ATOM 543 C C . LYS A 1 70 ? -8.543 9.822 24.437 1.00 87.94 70 LYS A C 1
ATOM 545 O O . LYS A 1 70 ? -8.448 9.282 23.344 1.00 87.94 70 LYS A O 1
ATOM 550 N N . SER A 1 71 ? -7.626 9.679 25.399 1.00 90.06 71 SER A N 1
ATOM 551 C CA . SER A 1 71 ? -6.364 8.938 25.202 1.00 90.06 71 SER A CA 1
ATOM 552 C C . SER A 1 71 ? -6.600 7.481 24.794 1.00 90.06 71 SER A C 1
ATOM 554 O O . SER A 1 71 ? -6.012 7.002 23.836 1.00 90.06 71 SER A O 1
ATOM 556 N N . ILE A 1 72 ? -7.511 6.792 25.484 1.00 89.75 72 ILE A N 1
ATOM 557 C CA . ILE A 1 72 ? -7.823 5.380 25.223 1.00 89.75 72 ILE A CA 1
ATOM 558 C C . ILE A 1 72 ? -8.509 5.230 23.859 1.00 89.75 72 ILE A C 1
ATOM 560 O O . ILE A 1 72 ? -8.225 4.304 23.104 1.00 89.75 72 ILE A O 1
ATOM 564 N N . SER A 1 73 ? -9.404 6.162 23.519 1.00 89.94 7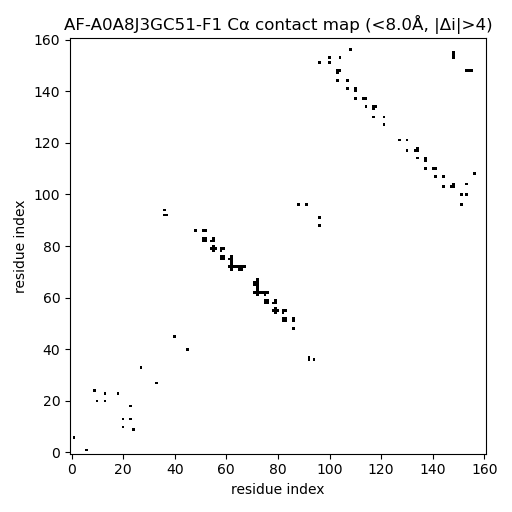3 SER A N 1
ATOM 565 C CA . SER A 1 73 ? -10.045 6.200 22.205 1.00 89.94 73 SER A CA 1
ATOM 566 C C . SER A 1 73 ? -9.035 6.391 21.072 1.00 89.94 73 SER A C 1
ATOM 568 O O . SER A 1 73 ? -9.148 5.717 20.052 1.00 89.94 73 SER A O 1
ATOM 570 N N . GLU A 1 74 ? -8.079 7.308 21.221 1.00 91.94 74 GLU A N 1
ATOM 571 C CA . GLU A 1 74 ? -7.044 7.581 20.214 1.00 91.94 74 GLU A CA 1
ATOM 572 C C . GLU A 1 74 ? -6.113 6.377 20.023 1.00 91.94 74 GLU A C 1
ATOM 574 O O . GLU A 1 74 ? -5.837 6.000 18.881 1.00 91.94 74 GLU A O 1
ATOM 579 N N . ASP A 1 75 ? -5.730 5.705 21.112 1.00 93.19 75 ASP A N 1
ATOM 580 C CA . ASP A 1 75 ? -4.941 4.473 21.052 1.00 93.19 75 ASP A CA 1
ATOM 581 C C . ASP A 1 75 ? -5.670 3.385 20.252 1.00 93.19 75 ASP A C 1
ATOM 583 O O . ASP A 1 75 ? -5.096 2.786 19.342 1.00 93.19 75 ASP A O 1
ATOM 587 N N . PHE A 1 76 ? -6.964 3.168 20.509 1.00 91.44 76 PHE A N 1
ATOM 588 C CA . PHE A 1 76 ? -7.746 2.179 19.764 1.00 91.44 76 PHE A CA 1
ATOM 589 C C . PHE A 1 76 ? -7.927 2.531 18.280 1.00 91.44 76 PHE A C 1
ATOM 591 O O . PHE A 1 76 ? -7.931 1.623 17.441 1.00 91.44 76 PHE A O 1
ATOM 598 N N . VAL A 1 77 ? -8.036 3.818 17.929 1.00 88.94 77 VAL A N 1
ATOM 599 C CA . VAL A 1 77 ? -8.036 4.261 16.522 1.00 88.94 77 VAL A CA 1
ATOM 600 C C . VAL A 1 77 ? -6.696 3.934 15.868 1.00 88.94 77 VAL A C 1
ATOM 602 O O . VAL A 1 77 ? -6.673 3.299 14.814 1.00 88.94 77 VAL A O 1
ATOM 605 N N . CYS A 1 78 ? -5.587 4.296 16.513 1.00 91.31 78 CYS A N 1
ATOM 606 C CA . CYS A 1 78 ? -4.243 4.031 16.007 1.00 91.31 78 CYS A CA 1
ATOM 607 C C . CYS A 1 78 ? -4.001 2.526 15.809 1.00 91.31 78 CYS A C 1
ATOM 609 O O . CYS A 1 78 ? -3.548 2.090 14.751 1.00 91.31 78 CYS A O 1
ATOM 611 N N . MET A 1 79 ? -4.382 1.701 16.788 1.00 91.00 79 MET A N 1
ATOM 612 C CA . MET A 1 79 ? -4.278 0.243 16.687 1.00 91.00 79 MET A CA 1
ATOM 613 C C . MET A 1 79 ? -5.127 -0.320 15.540 1.00 91.00 79 MET A C 1
ATOM 615 O O . MET A 1 79 ? -4.652 -1.187 14.809 1.00 91.00 79 MET A O 1
ATOM 619 N N . SER A 1 80 ? -6.358 0.172 15.353 1.00 89.00 80 SER A N 1
ATOM 620 C CA . SER A 1 80 ? -7.220 -0.223 14.229 1.00 89.00 80 SER A CA 1
ATOM 621 C C . SER A 1 80 ? -6.547 0.051 12.881 1.00 89.00 80 SER A C 1
ATOM 623 O O . SER A 1 80 ? -6.493 -0.840 12.032 1.00 89.00 80 SER A O 1
ATOM 625 N N . GLU A 1 81 ? -6.017 1.259 12.687 1.00 82.50 81 GLU A N 1
ATOM 626 C CA . GLU A 1 81 ? -5.367 1.643 11.429 1.00 82.50 81 GLU A CA 1
ATOM 627 C C . GLU A 1 81 ? -4.088 0.839 11.172 1.00 82.50 81 GLU A C 1
ATOM 629 O O . GLU A 1 81 ? -3.911 0.312 10.074 1.00 82.50 81 GLU A O 1
ATOM 634 N N . ASN A 1 82 ? -3.267 0.611 12.200 1.00 84.31 82 ASN A N 1
ATOM 635 C CA . ASN A 1 82 ? -2.068 -0.220 12.078 1.00 84.31 82 ASN A CA 1
ATOM 636 C C . ASN A 1 82 ? -2.399 -1.661 11.649 1.00 84.31 82 ASN A C 1
ATOM 638 O O . ASN A 1 82 ? -1.708 -2.238 10.810 1.00 84.31 82 ASN A O 1
ATOM 642 N N . VAL A 1 83 ? -3.470 -2.255 12.189 1.00 83.56 83 VAL A N 1
ATOM 643 C CA . VAL A 1 83 ? -3.891 -3.615 11.808 1.00 83.56 83 VAL A CA 1
ATOM 644 C C . VAL A 1 83 ? -4.384 -3.658 10.358 1.00 83.56 83 VAL A C 1
ATOM 646 O O . VAL A 1 83 ? -4.015 -4.577 9.623 1.00 83.56 83 VAL A O 1
ATOM 649 N N . LYS A 1 84 ? -5.163 -2.663 9.910 1.00 78.75 84 LYS A N 1
ATOM 650 C CA . LYS A 1 84 ? -5.580 -2.557 8.498 1.00 78.75 84 LYS A CA 1
ATOM 651 C C . LYS A 1 84 ? -4.381 -2.430 7.570 1.00 78.75 84 LYS A C 1
ATOM 653 O O . LYS A 1 84 ? -4.335 -3.090 6.534 1.00 78.75 84 LYS A O 1
ATOM 658 N N . GLU A 1 85 ? -3.405 -1.614 7.952 1.00 77.56 85 GLU A N 1
ATOM 659 C CA . GLU A 1 85 ? -2.203 -1.392 7.159 1.00 77.56 85 GLU A CA 1
ATOM 660 C C . GLU A 1 85 ? -1.388 -2.682 6.992 1.00 77.56 85 GLU A C 1
ATOM 662 O O . GLU A 1 85 ? -0.963 -3.003 5.881 1.00 77.56 85 GLU A O 1
ATOM 667 N N . VAL A 1 86 ? -1.224 -3.471 8.059 1.00 77.81 86 VAL A N 1
ATOM 668 C CA . VAL A 1 86 ? -0.548 -4.779 8.002 1.00 77.81 86 VAL A CA 1
ATOM 669 C C . VAL A 1 86 ? -1.270 -5.741 7.059 1.00 77.81 86 VAL A C 1
ATOM 671 O O . VAL A 1 86 ? -0.620 -6.400 6.242 1.00 77.81 86 VAL A O 1
ATOM 674 N N . VAL A 1 87 ? -2.605 -5.808 7.122 1.00 77.25 87 VAL A N 1
ATOM 675 C CA . VAL A 1 87 ? -3.380 -6.674 6.223 1.00 77.25 87 VAL A CA 1
ATOM 676 C C . VAL A 1 87 ? -3.229 -6.225 4.772 1.00 77.25 87 VAL A C 1
ATOM 678 O O . VAL A 1 87 ? -2.893 -7.048 3.924 1.00 77.25 87 VAL A O 1
ATOM 681 N N . HIS A 1 88 ? -3.391 -4.930 4.485 1.00 68.81 88 HIS A N 1
ATOM 682 C CA . HIS A 1 88 ? -3.201 -4.396 3.136 1.00 68.81 88 HIS A CA 1
ATOM 683 C C . HIS A 1 88 ? -1.804 -4.707 2.594 1.00 68.81 88 HIS A C 1
ATOM 685 O O . HIS A 1 88 ? -1.688 -5.229 1.491 1.00 68.81 88 HIS A O 1
ATOM 691 N N . ARG A 1 89 ? -0.747 -4.487 3.384 1.00 66.44 89 ARG A N 1
ATOM 692 C CA . ARG A 1 89 ? 0.634 -4.819 2.996 1.00 66.44 89 ARG A CA 1
ATOM 693 C C . ARG A 1 89 ? 0.853 -6.309 2.741 1.00 66.44 89 ARG A C 1
ATOM 695 O O . ARG A 1 89 ? 1.701 -6.643 1.932 1.00 66.44 89 ARG A O 1
ATOM 702 N N . THR A 1 90 ? 0.117 -7.192 3.410 1.00 65.75 90 THR A N 1
ATOM 703 C CA . THR A 1 90 ? 0.235 -8.645 3.195 1.00 65.75 90 THR A CA 1
ATOM 704 C C . THR A 1 90 ? -0.489 -9.097 1.925 1.00 65.75 90 THR A C 1
ATOM 706 O O . THR A 1 90 ? -0.106 -10.093 1.316 1.00 65.75 90 THR A O 1
ATOM 709 N N . VAL A 1 91 ? -1.534 -8.368 1.518 1.00 60.84 91 VAL A N 1
ATOM 710 C CA . VAL A 1 91 ? -2.239 -8.587 0.246 1.00 60.84 91 VAL A CA 1
ATOM 711 C C . VAL A 1 91 ? -1.375 -8.167 -0.944 1.00 60.84 91 VAL A C 1
ATOM 713 O O . VAL A 1 91 ? -1.426 -8.829 -1.977 1.00 60.84 91 VAL A O 1
ATOM 716 N N . TYR A 1 92 ? -0.548 -7.129 -0.794 1.00 53.22 92 TYR A N 1
ATOM 717 C CA . TYR A 1 92 ? 0.466 -6.791 -1.789 1.00 53.22 92 TYR A CA 1
ATOM 718 C C . TYR A 1 92 ? 1.651 -7.760 -1.713 1.00 53.22 92 TYR A C 1
ATOM 720 O O . TYR A 1 92 ? 2.224 -8.015 -0.654 1.00 53.22 92 TYR A O 1
ATOM 728 N N . SER A 1 93 ? 2.076 -8.279 -2.857 1.00 55.56 93 SER A N 1
ATOM 729 C CA . SER A 1 93 ? 3.352 -8.977 -2.965 1.00 55.56 93 SER A CA 1
ATOM 730 C C . SER A 1 93 ? 4.517 -8.020 -2.685 1.00 55.56 93 SER A C 1
ATOM 732 O O . SER A 1 93 ? 4.434 -6.813 -2.923 1.00 55.56 93 SER A O 1
ATOM 734 N N . VAL A 1 94 ? 5.652 -8.564 -2.231 1.00 49.34 94 VAL A N 1
ATOM 735 C CA . VAL A 1 94 ? 6.903 -7.795 -2.073 1.00 49.34 94 VAL A CA 1
ATOM 736 C C . VAL A 1 94 ? 7.245 -7.046 -3.366 1.00 49.34 94 VAL A C 1
ATOM 738 O O . VAL A 1 94 ? 7.660 -5.893 -3.309 1.00 49.34 94 VAL A O 1
ATOM 741 N N . ASN A 1 95 ? 6.978 -7.650 -4.527 1.00 49.94 95 ASN A N 1
ATOM 742 C CA . ASN A 1 95 ? 7.189 -7.022 -5.827 1.00 49.94 95 ASN A CA 1
ATOM 743 C C . ASN A 1 95 ? 6.237 -5.846 -6.074 1.00 49.94 95 ASN A C 1
ATOM 745 O O . ASN A 1 95 ? 6.684 -4.838 -6.596 1.00 49.94 95 ASN A O 1
ATOM 749 N N . GLU A 1 96 ? 4.964 -5.920 -5.677 1.00 53.62 96 GLU A N 1
ATOM 750 C CA . GLU A 1 96 ? 4.020 -4.796 -5.799 1.00 53.62 96 GLU A CA 1
ATOM 751 C C . GLU A 1 96 ? 4.364 -3.647 -4.850 1.00 53.62 96 GLU A C 1
ATOM 753 O O . GLU A 1 96 ? 4.253 -2.487 -5.237 1.00 53.62 96 GLU A O 1
ATOM 758 N N . ILE A 1 97 ? 4.848 -3.948 -3.641 1.00 57.72 97 ILE A N 1
ATOM 759 C CA . ILE A 1 97 ? 5.330 -2.926 -2.702 1.00 57.72 97 ILE A CA 1
ATOM 760 C C . ILE A 1 97 ? 6.588 -2.252 -3.252 1.00 57.72 97 ILE A C 1
ATOM 762 O O . ILE A 1 97 ? 6.665 -1.027 -3.270 1.00 57.72 97 ILE A O 1
ATOM 766 N N . VAL A 1 98 ? 7.565 -3.028 -3.728 1.00 55.03 98 VAL A N 1
ATOM 767 C CA . VAL A 1 98 ? 8.813 -2.497 -4.302 1.00 55.03 98 VAL A CA 1
ATOM 768 C C . VAL A 1 98 ? 8.536 -1.731 -5.603 1.00 55.03 98 VAL A C 1
ATOM 770 O O . VAL A 1 98 ? 9.087 -0.649 -5.814 1.00 55.03 98 VAL A O 1
ATOM 773 N N . TYR A 1 99 ? 7.631 -2.234 -6.443 1.00 60.00 99 TYR A N 1
ATOM 774 C CA . TYR A 1 99 ? 7.180 -1.577 -7.669 1.00 60.00 99 TYR A CA 1
ATOM 775 C C . TYR A 1 99 ? 6.452 -0.264 -7.369 1.00 60.00 99 TYR A C 1
ATOM 777 O O . TYR A 1 99 ? 6.803 0.774 -7.928 1.00 60.00 99 TYR A O 1
ATOM 785 N N . GLY A 1 100 ? 5.499 -0.280 -6.434 1.00 63.06 100 GLY A N 1
ATOM 786 C CA . GLY A 1 100 ? 4.787 0.910 -5.976 1.00 63.06 100 GLY A CA 1
ATOM 787 C C . GLY A 1 100 ? 5.734 1.948 -5.378 1.00 63.06 100 GLY A C 1
ATOM 788 O O . GLY A 1 100 ? 5.649 3.123 -5.723 1.00 63.06 100 GLY A O 1
ATOM 789 N N . GLN A 1 101 ? 6.705 1.516 -4.569 1.00 65.50 101 GLN A N 1
ATOM 790 C CA . GLN A 1 101 ? 7.753 2.379 -4.022 1.00 65.50 101 GLN A CA 1
ATOM 791 C C . GLN A 1 101 ? 8.586 3.051 -5.114 1.00 65.50 101 GLN A C 1
ATOM 793 O O . GLN A 1 101 ? 8.813 4.261 -5.059 1.00 65.50 101 GLN A O 1
ATOM 798 N N . SER A 1 102 ? 9.050 2.278 -6.100 1.00 64.06 102 SER A N 1
ATOM 799 C CA . SER A 1 102 ? 9.864 2.805 -7.196 1.00 64.06 102 SER A CA 1
ATOM 800 C C . SER A 1 102 ? 9.067 3.779 -8.060 1.00 64.06 102 SER A C 1
ATOM 802 O O . SER A 1 102 ? 9.551 4.873 -8.342 1.00 64.06 102 SER A O 1
ATOM 804 N N . LEU A 1 103 ? 7.836 3.414 -8.428 1.00 69.69 103 LEU A N 1
ATOM 805 C CA . LEU A 1 103 ? 6.969 4.222 -9.280 1.00 69.69 103 LEU A CA 1
ATOM 806 C C . LEU A 1 103 ? 6.575 5.539 -8.604 1.00 69.69 103 LEU A C 1
ATOM 808 O O . LEU A 1 103 ? 6.703 6.601 -9.206 1.00 69.69 103 LEU A O 1
ATOM 812 N N . VAL A 1 104 ? 6.143 5.494 -7.339 1.00 73.12 104 VAL A N 1
ATOM 813 C CA . VAL A 1 104 ? 5.782 6.699 -6.572 1.00 73.12 104 VAL A CA 1
ATOM 814 C C . VAL A 1 104 ? 6.992 7.616 -6.406 1.00 73.12 104 VAL A C 1
ATOM 816 O O . VAL A 1 104 ? 6.866 8.833 -6.534 1.00 73.12 104 VAL A O 1
ATOM 819 N N . ARG A 1 105 ? 8.186 7.058 -6.180 1.00 70.44 105 ARG A N 1
ATOM 820 C CA . ARG A 1 105 ? 9.419 7.846 -6.096 1.00 70.44 105 ARG A CA 1
ATOM 821 C C . ARG A 1 105 ? 9.774 8.519 -7.424 1.00 70.44 105 ARG A C 1
ATOM 823 O O . ARG A 1 105 ? 10.150 9.689 -7.417 1.00 70.44 105 ARG A O 1
ATOM 830 N N . GLU A 1 106 ? 9.672 7.798 -8.537 1.00 72.12 106 GLU A N 1
ATOM 831 C CA . GLU A 1 106 ? 9.977 8.311 -9.877 1.00 72.12 106 GLU A CA 1
ATOM 832 C C . GLU A 1 106 ? 8.991 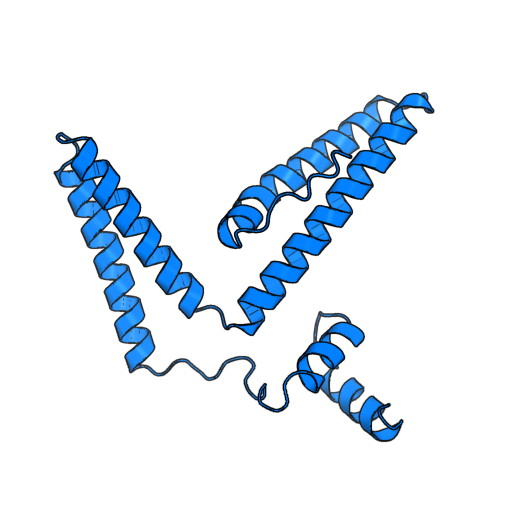9.405 -10.295 1.00 72.12 106 GLU A C 1
ATOM 834 O O . GLU A 1 106 ? 9.411 10.496 -10.676 1.00 72.12 106 GLU A O 1
ATOM 839 N N . LEU A 1 107 ? 7.691 9.171 -10.102 1.00 75.81 107 LEU A N 1
ATOM 840 C CA . LEU A 1 107 ? 6.653 10.175 -10.330 1.00 75.81 107 LEU A CA 1
ATOM 841 C C . LEU A 1 107 ? 6.891 11.434 -9.486 1.00 75.81 107 LEU A C 1
ATOM 843 O O . LEU A 1 107 ? 6.780 12.541 -10.003 1.00 75.81 107 LEU A O 1
ATOM 847 N N . ASN A 1 108 ? 7.292 11.288 -8.218 1.00 80.38 108 ASN A N 1
ATOM 848 C CA . ASN A 1 108 ? 7.537 12.436 -7.347 1.00 80.38 108 ASN A CA 1
ATOM 849 C C . ASN A 1 108 ? 8.751 13.251 -7.818 1.00 80.38 108 ASN A C 1
ATOM 851 O O . ASN A 1 108 ? 8.747 14.478 -7.727 1.00 80.38 108 ASN A O 1
ATOM 855 N N . SER A 1 109 ? 9.779 12.577 -8.344 1.00 79.38 109 SER A N 1
ATOM 856 C CA . SER A 1 109 ? 10.928 13.239 -8.968 1.00 79.38 109 SER A CA 1
ATOM 857 C C . SER A 1 109 ? 10.497 14.024 -10.203 1.00 79.38 109 SER A C 1
ATOM 859 O O . SER A 1 109 ? 10.768 15.216 -10.278 1.00 79.38 109 SER A O 1
ATOM 861 N N . ILE A 1 110 ? 9.753 13.391 -11.118 1.00 81.88 110 ILE A N 1
ATOM 862 C CA . ILE A 1 110 ? 9.268 14.025 -12.354 1.00 81.88 110 ILE A CA 1
ATOM 863 C C . ILE A 1 110 ? 8.412 15.255 -12.041 1.00 81.88 110 ILE A C 1
ATOM 865 O O . ILE A 1 110 ? 8.594 16.302 -12.656 1.00 81.88 110 ILE A O 1
ATOM 869 N N . VAL A 1 111 ? 7.499 15.155 -11.072 1.00 86.50 111 VAL A N 1
ATOM 870 C CA . VAL A 1 111 ? 6.637 16.274 -10.660 1.00 86.50 111 VAL A CA 1
ATOM 871 C C . VAL A 1 111 ? 7.462 17.414 -10.054 1.00 86.50 111 VAL A C 1
ATOM 873 O O . VAL A 1 111 ? 7.187 18.579 -10.331 1.00 86.50 111 VAL A O 1
ATOM 876 N N . SER A 1 112 ? 8.503 17.100 -9.279 1.00 85.56 112 SER A N 1
ATOM 877 C CA . SER A 1 112 ? 9.408 18.109 -8.708 1.00 85.56 112 SER A CA 1
ATOM 878 C C . SER A 1 112 ? 10.274 18.787 -9.775 1.00 85.56 112 SER A C 1
ATOM 880 O O . SER A 1 112 ? 10.501 19.993 -9.719 1.00 85.56 112 SER A O 1
ATOM 882 N N . ASP A 1 113 ? 10.749 18.038 -10.769 1.00 83.62 113 ASP A N 1
ATOM 883 C CA . ASP A 1 113 ? 11.525 18.592 -11.882 1.00 83.62 113 ASP A CA 1
ATOM 884 C C . ASP A 1 113 ? 10.645 19.450 -12.805 1.00 83.62 113 ASP A C 1
ATOM 886 O O . ASP A 1 113 ? 11.071 20.511 -13.271 1.00 83.62 113 ASP A O 1
ATOM 890 N N . LEU A 1 114 ? 9.390 19.039 -13.013 1.00 84.94 114 LEU A N 1
ATOM 891 C CA . LEU A 1 114 ? 8.385 19.819 -13.734 1.00 84.94 114 LEU A CA 1
ATOM 892 C C . LEU A 1 114 ? 8.077 21.141 -13.021 1.00 84.94 114 LEU A C 1
ATOM 894 O O . LEU A 1 114 ? 8.042 22.179 -13.675 1.00 84.94 114 LEU A O 1
ATOM 898 N N . GLU A 1 115 ? 7.910 21.125 -11.696 1.00 86.12 115 GLU A N 1
ATOM 899 C CA . GLU A 1 115 ? 7.746 22.344 -10.896 1.00 86.12 115 GLU A CA 1
ATOM 900 C C . GLU A 1 115 ? 8.924 23.300 -11.093 1.00 86.12 115 GLU A C 1
ATOM 902 O O . GLU A 1 115 ? 8.722 24.459 -11.443 1.00 86.12 115 GLU A O 1
ATOM 907 N N . LYS A 1 116 ? 10.160 22.811 -10.927 1.00 85.00 116 LYS A N 1
ATOM 908 C CA . LYS A 1 116 ? 11.372 23.627 -11.093 1.00 85.00 116 LYS A CA 1
ATOM 909 C C . LYS A 1 116 ? 11.460 24.243 -12.485 1.00 85.00 116 LYS A C 1
ATOM 911 O O . LYS A 1 116 ? 11.805 25.414 -12.616 1.00 85.00 116 LYS A O 1
ATOM 916 N N . THR A 1 117 ? 11.133 23.460 -13.512 1.00 84.38 117 THR A N 1
ATOM 917 C CA . THR A 1 117 ? 11.131 23.919 -14.906 1.00 84.38 117 THR A CA 1
ATOM 918 C C . THR A 1 117 ? 10.086 25.013 -15.109 1.00 84.38 117 THR A C 1
ATOM 920 O O . THR A 1 117 ? 10.388 26.055 -15.680 1.00 84.38 117 THR A O 1
ATOM 923 N N . LEU A 1 118 ? 8.871 24.823 -14.588 1.00 83.44 118 LEU A N 1
ATOM 924 C CA . LEU A 1 118 ? 7.799 25.811 -14.697 1.00 83.44 118 LEU A CA 1
ATOM 925 C C . LEU A 1 118 ? 8.106 27.094 -13.916 1.00 83.44 118 LEU A C 1
ATOM 927 O O . LEU A 1 118 ? 7.859 28.178 -14.432 1.00 83.44 118 LEU A O 1
ATOM 931 N N . VAL A 1 119 ? 8.681 26.997 -12.715 1.00 82.38 119 VAL A N 1
ATOM 932 C CA . VAL A 1 119 ? 9.102 28.169 -11.930 1.00 82.38 119 VAL A CA 1
ATOM 933 C C . VAL A 1 119 ? 10.205 28.944 -12.659 1.00 82.38 119 VAL A C 1
ATOM 935 O O . VAL A 1 119 ? 10.112 30.163 -12.760 1.00 82.38 119 VAL A O 1
ATOM 938 N N . GLY A 1 120 ? 11.199 28.258 -13.236 1.00 78.25 120 GLY A N 1
ATOM 939 C CA . GLY A 1 120 ? 12.277 28.901 -13.999 1.00 78.25 120 GLY A CA 1
ATOM 940 C C . GLY A 1 120 ? 11.810 29.601 -15.282 1.00 78.25 120 GLY A C 1
ATOM 941 O O . GLY A 1 120 ? 12.368 30.624 -15.672 1.00 78.25 120 GLY A O 1
ATOM 942 N N . GLU A 1 121 ? 10.754 29.097 -15.922 1.00 77.00 121 GLU A N 1
ATOM 943 C CA . GLU A 1 121 ? 10.129 29.730 -17.094 1.00 77.00 121 GLU A CA 1
ATOM 944 C C . GLU A 1 121 ? 9.193 30.898 -16.721 1.00 77.00 121 GLU A C 1
ATOM 946 O O . GLU A 1 121 ? 8.875 31.744 -17.563 1.00 77.00 121 GLU A O 1
ATOM 951 N N . MET A 1 122 ? 8.769 30.991 -15.455 1.00 67.88 122 MET A N 1
ATOM 952 C CA . MET A 1 122 ? 7.873 32.048 -14.970 1.00 67.88 122 MET A CA 1
ATOM 953 C C . MET A 1 122 ? 8.529 33.428 -14.947 1.00 67.88 122 MET A C 1
ATOM 955 O O . MET A 1 122 ? 7.845 34.438 -15.143 1.00 67.88 122 MET A O 1
ATOM 959 N N . ASP A 1 123 ? 9.852 33.460 -14.804 1.00 63.91 123 ASP A N 1
ATOM 960 C CA . ASP A 1 123 ? 10.656 34.679 -14.868 1.00 63.91 123 ASP A CA 1
ATOM 961 C C . ASP A 1 123 ? 10.865 35.181 -16.312 1.00 63.91 123 ASP A C 1
ATOM 963 O O . ASP A 1 123 ? 11.166 36.359 -16.514 1.00 63.91 123 ASP A O 1
ATOM 967 N N . ASN A 1 124 ? 10.625 34.336 -17.328 1.00 65.69 124 ASN A N 1
ATOM 968 C CA . ASN A 1 124 ? 10.997 34.602 -18.725 1.00 65.69 124 ASN A CA 1
ATOM 969 C C . ASN A 1 124 ? 9.820 34.870 -19.689 1.00 65.69 124 ASN A C 1
ATOM 971 O O . ASN A 1 124 ? 10.059 35.257 -20.835 1.00 65.69 124 ASN A O 1
ATOM 975 N N . LEU A 1 125 ? 8.551 34.704 -19.278 1.00 60.44 125 LEU A N 1
ATOM 976 C CA . LEU A 1 125 ? 7.401 34.724 -20.204 1.00 60.44 125 LEU A CA 1
ATOM 977 C C . LEU A 1 125 ? 6.251 35.679 -19.828 1.00 60.44 125 LEU A C 1
ATOM 979 O O . LEU A 1 125 ? 5.864 35.846 -18.673 1.00 60.44 125 LEU A O 1
ATOM 983 N N . SER A 1 126 ? 5.619 36.254 -20.862 1.00 59.56 126 SER A N 1
ATOM 984 C CA . SER A 1 126 ? 4.462 37.165 -20.766 1.00 59.56 126 SER A CA 1
ATOM 985 C C . SER A 1 126 ? 3.115 36.468 -20.498 1.00 59.56 126 SER A C 1
ATOM 987 O O . SER A 1 126 ? 2.123 37.146 -20.243 1.00 59.56 126 SER A O 1
ATOM 989 N N . ASN A 1 127 ? 3.053 35.129 -20.529 1.00 66.06 127 ASN A N 1
ATOM 990 C CA . ASN A 1 127 ? 1.808 34.345 -20.462 1.00 66.06 127 ASN A CA 1
ATOM 991 C C . ASN A 1 127 ? 1.559 33.717 -19.072 1.00 66.06 127 ASN A C 1
ATOM 993 O O . ASN A 1 127 ? 1.271 32.527 -18.930 1.00 66.06 127 ASN A O 1
ATOM 997 N N . ARG A 1 128 ? 1.664 34.547 -18.025 1.00 69.75 128 ARG A N 1
ATOM 998 C CA . ARG A 1 128 ? 1.632 34.139 -16.604 1.00 69.75 128 ARG A CA 1
ATOM 999 C C . ARG A 1 128 ? 0.396 33.328 -16.194 1.00 69.75 128 ARG A C 1
ATOM 1001 O O . ARG A 1 128 ? 0.506 32.442 -15.357 1.00 69.75 128 ARG A O 1
ATOM 1008 N N . GLY A 1 129 ? -0.768 33.580 -16.797 1.00 72.12 129 GLY A N 1
ATOM 1009 C CA . GLY A 1 129 ? -2.013 32.883 -16.438 1.00 72.12 129 GLY A CA 1
ATOM 1010 C C . GLY A 1 129 ? -2.049 31.399 -16.829 1.00 72.12 129 GLY A C 1
ATOM 1011 O O . GLY A 1 129 ? -2.623 30.584 -16.111 1.00 72.12 129 GLY A O 1
ATOM 1012 N N . GLN A 1 130 ? -1.422 31.018 -17.947 1.00 74.62 130 GLN A N 1
ATOM 1013 C CA . GLN A 1 130 ? -1.327 29.607 -18.350 1.00 74.62 130 GLN A CA 1
ATOM 1014 C C . GLN A 1 130 ? -0.283 28.858 -17.521 1.00 74.62 130 GLN A C 1
ATOM 1016 O O . GLN A 1 130 ? -0.492 27.696 -17.180 1.00 74.62 130 GLN A O 1
ATOM 1021 N N . LEU A 1 131 ? 0.805 29.544 -17.164 1.00 78.94 131 LEU A N 1
ATOM 1022 C CA . LEU A 1 131 ? 1.859 28.989 -16.324 1.00 78.94 131 LEU A CA 1
ATOM 1023 C C . LEU A 1 131 ? 1.378 28.748 -14.888 1.00 78.94 131 LEU A C 1
ATOM 1025 O O . LEU A 1 131 ? 1.628 27.683 -14.333 1.00 78.94 131 LEU A O 1
ATOM 1029 N N . GLN A 1 132 ? 0.607 29.687 -14.329 1.00 80.25 132 GLN A N 1
ATOM 1030 C CA . GLN A 1 132 ? 0.002 29.531 -13.006 1.00 80.25 132 GLN A CA 1
ATOM 1031 C C . GLN A 1 132 ? -0.928 28.312 -12.956 1.00 80.25 132 GLN A C 1
ATOM 1033 O O . GLN A 1 132 ? -0.790 27.468 -12.080 1.00 80.25 132 GLN A O 1
ATOM 1038 N N . ASN A 1 133 ? -1.791 28.141 -13.963 1.00 83.69 133 ASN A N 1
ATOM 1039 C CA . ASN A 1 133 ? -2.645 26.953 -14.073 1.00 83.69 133 ASN A CA 1
ATOM 1040 C C . ASN A 1 133 ? -1.850 25.634 -14.164 1.00 83.69 133 ASN A C 1
ATOM 1042 O O . ASN A 1 133 ? -2.359 24.582 -13.776 1.00 83.69 133 ASN A O 1
ATOM 1046 N N . ALA A 1 134 ? -0.639 25.649 -14.731 1.00 83.19 134 ALA A N 1
ATOM 1047 C CA . ALA A 1 134 ? 0.221 24.470 -14.786 1.00 83.19 134 ALA A CA 1
ATOM 1048 C C . ALA A 1 134 ? 0.851 24.167 -13.416 1.00 83.19 134 ALA A C 1
ATOM 1050 O O . ALA A 1 134 ? 0.882 23.004 -13.017 1.00 83.19 134 ALA A O 1
ATOM 1051 N N . LEU A 1 135 ? 1.276 25.196 -12.677 1.00 84.75 135 LEU A N 1
ATOM 1052 C CA . LEU A 1 135 ? 1.779 25.063 -11.307 1.00 84.75 135 LEU A CA 1
ATOM 1053 C C . LEU A 1 135 ? 0.696 24.556 -10.345 1.00 84.75 135 LEU A C 1
ATOM 1055 O O . LEU A 1 135 ? 0.935 23.599 -9.616 1.00 84.75 135 LEU A O 1
ATOM 1059 N N . ASP A 1 136 ? -0.529 25.078 -10.433 1.00 86.56 136 ASP A N 1
ATOM 1060 C CA . ASP A 1 136 ? -1.648 24.620 -9.596 1.00 86.56 136 ASP A CA 1
ATOM 1061 C C . ASP A 1 136 ? -1.963 23.122 -9.826 1.00 86.56 136 ASP A C 1
ATOM 1063 O O . ASP A 1 136 ? -2.350 22.383 -8.911 1.00 86.56 136 ASP A O 1
ATOM 1067 N N . LYS A 1 137 ? -1.766 22.631 -11.060 1.00 85.81 137 LYS A N 1
ATOM 1068 C CA . LYS A 1 137 ? -1.880 21.199 -11.387 1.00 85.81 137 LYS A CA 1
ATOM 1069 C C . LYS A 1 137 ? -0.729 20.381 -10.814 1.00 85.81 137 LYS A C 1
ATOM 1071 O O . LYS A 1 137 ? -0.975 19.277 -10.335 1.00 85.81 137 LYS A O 1
ATOM 1076 N N . VAL A 1 138 ? 0.496 20.900 -10.846 1.00 88.25 138 VAL A N 1
ATOM 1077 C CA . VAL A 1 138 ? 1.662 20.269 -10.210 1.00 88.25 138 VAL A CA 1
ATOM 1078 C C . VAL A 1 138 ? 1.445 20.133 -8.703 1.00 88.25 138 VAL A C 1
ATOM 1080 O O . VAL A 1 138 ? 1.638 19.044 -8.163 1.00 88.25 138 VAL A O 1
ATOM 1083 N N . ASP A 1 139 ? 0.936 21.171 -8.041 1.00 85.62 139 ASP A N 1
ATOM 1084 C CA . ASP A 1 139 ? 0.582 21.121 -6.619 1.00 85.62 139 ASP A CA 1
ATOM 1085 C C . ASP A 1 139 ? -0.532 20.111 -6.338 1.00 85.62 139 ASP A C 1
ATOM 1087 O O . ASP A 1 139 ? -0.452 19.324 -5.392 1.00 85.62 139 ASP A O 1
ATOM 1091 N N . SER A 1 140 ? -1.549 20.057 -7.200 1.00 86.56 140 SER A N 1
ATOM 1092 C CA . SER A 1 140 ? -2.603 19.042 -7.107 1.00 86.56 140 SER A CA 1
ATOM 1093 C C . SER A 1 140 ? -2.041 17.619 -7.231 1.00 86.56 140 SER A C 1
ATOM 1095 O O . SER A 1 140 ? -2.457 16.729 -6.489 1.00 86.56 140 SER A O 1
ATOM 1097 N N . MET A 1 141 ? -1.069 17.398 -8.125 1.00 82.94 141 MET A N 1
ATOM 1098 C CA . MET A 1 141 ? -0.391 16.106 -8.277 1.00 82.94 141 MET A CA 1
ATOM 1099 C C . MET A 1 141 ? 0.442 15.758 -7.041 1.00 82.94 141 MET A C 1
ATOM 1101 O O . MET A 1 141 ? 0.342 14.636 -6.554 1.00 82.94 141 MET A O 1
ATOM 1105 N N . LYS A 1 142 ? 1.194 16.709 -6.475 1.00 84.25 142 LYS A N 1
ATOM 1106 C CA . LYS A 1 142 ? 1.936 16.499 -5.220 1.00 84.25 142 LYS A CA 1
ATOM 1107 C C . LYS A 1 142 ? 1.013 16.117 -4.066 1.00 84.25 142 LYS A C 1
ATOM 1109 O O . LYS A 1 142 ? 1.262 15.124 -3.388 1.00 84.25 142 LYS A O 1
ATOM 1114 N N . ASN A 1 143 ? -0.087 16.849 -3.894 1.00 84.00 143 ASN A N 1
ATOM 1115 C CA . ASN A 1 143 ? -1.078 16.568 -2.855 1.00 84.00 143 ASN A CA 1
ATOM 1116 C C . ASN A 1 143 ? -1.723 15.186 -3.034 1.00 84.00 143 ASN A C 1
ATOM 1118 O O . ASN A 1 143 ? -1.934 14.473 -2.057 1.00 84.00 143 ASN A O 1
ATOM 1122 N N . ALA A 1 144 ? -1.996 14.774 -4.276 1.00 78.56 144 ALA A N 1
ATOM 1123 C CA . ALA A 1 144 ? -2.514 13.439 -4.571 1.00 78.56 144 ALA A CA 1
ATOM 1124 C C . ALA A 1 144 ? -1.487 12.320 -4.302 1.00 78.56 144 ALA A C 1
ATOM 1126 O O . ALA A 1 144 ? -1.874 11.183 -4.033 1.00 78.56 144 ALA A O 1
ATOM 1127 N N . MET A 1 145 ? -0.189 12.626 -4.372 1.00 79.00 145 MET A N 1
ATOM 1128 C CA . MET A 1 145 ? 0.899 11.673 -4.139 1.00 79.00 145 MET A CA 1
ATOM 1129 C C . MET A 1 145 ? 1.304 11.532 -2.666 1.00 79.00 145 MET A C 1
ATOM 1131 O O . MET A 1 145 ? 1.862 10.496 -2.296 1.00 79.00 145 MET A O 1
ATOM 1135 N N . GLU A 1 146 ? 1.002 12.525 -1.828 1.00 78.44 146 GLU A N 1
ATOM 1136 C CA . GLU A 1 146 ? 1.354 12.553 -0.402 1.00 78.44 146 GLU A CA 1
ATOM 1137 C C . GLU A 1 146 ? 0.974 11.267 0.357 1.00 78.44 146 GLU A C 1
ATOM 1139 O O . GLU A 1 146 ? 1.857 10.677 0.987 1.00 78.44 146 GLU A O 1
ATOM 1144 N N . PRO A 1 147 ? -0.262 10.733 0.235 1.00 73.06 147 PRO A N 1
ATOM 1145 C CA . PRO A 1 147 ? -0.658 9.541 0.985 1.00 73.06 147 PRO A CA 1
ATOM 1146 C C . PRO A 1 147 ? 0.172 8.307 0.611 1.00 73.06 147 PRO A C 1
ATOM 1148 O O . PRO A 1 147 ? 0.404 7.428 1.438 1.00 73.06 147 PRO A O 1
ATOM 1151 N N . PHE A 1 148 ? 0.648 8.233 -0.636 1.00 73.44 148 PHE A N 1
ATOM 1152 C CA . PHE A 1 148 ? 1.469 7.121 -1.113 1.00 73.44 148 PHE A CA 1
ATOM 1153 C C . PHE A 1 148 ? 2.926 7.253 -0.660 1.00 73.44 148 PHE A C 1
ATOM 1155 O O . PHE A 1 148 ? 3.563 6.249 -0.340 1.00 73.44 148 PHE A O 1
ATOM 1162 N N . LEU A 1 149 ? 3.459 8.476 -0.592 1.00 73.25 149 LEU A N 1
ATOM 1163 C CA . LEU A 1 149 ? 4.787 8.731 -0.031 1.00 73.25 149 LEU A CA 1
ATOM 1164 C C . LEU A 1 149 ? 4.835 8.365 1.459 1.00 73.25 149 LEU A C 1
ATOM 1166 O O . LEU A 1 149 ? 5.785 7.708 1.893 1.00 73.25 149 LEU A O 1
ATOM 1170 N N . GLU A 1 150 ? 3.790 8.718 2.212 1.00 71.31 150 GLU A N 1
ATOM 1171 C CA . GLU A 1 150 ? 3.629 8.346 3.621 1.00 71.31 150 GLU A CA 1
ATOM 1172 C C . GLU A 1 150 ? 3.487 6.830 3.802 1.00 71.31 150 GLU A C 1
ATOM 1174 O O . GLU A 1 150 ? 4.250 6.232 4.569 1.00 71.31 150 GLU A O 1
ATOM 1179 N N . LEU A 1 151 ? 2.589 6.193 3.038 1.00 68.31 151 LEU A N 1
ATOM 1180 C CA . LEU A 1 151 ? 2.359 4.742 3.058 1.00 68.31 151 LEU A CA 1
ATOM 1181 C C . LEU A 1 151 ? 3.664 3.957 2.873 1.00 68.31 151 LEU A C 1
ATOM 1183 O O . LEU A 1 151 ? 3.942 2.982 3.577 1.00 68.31 151 LEU A O 1
ATOM 1187 N N . TYR A 1 152 ? 4.496 4.405 1.936 1.00 66.44 152 TYR A N 1
ATOM 1188 C CA . TYR A 1 152 ? 5.762 3.762 1.617 1.00 66.44 152 TYR A CA 1
ATOM 1189 C C . TYR A 1 152 ? 6.955 4.270 2.437 1.00 66.44 152 TYR A C 1
ATOM 1191 O O . TYR A 1 152 ? 8.062 3.752 2.270 1.00 66.44 152 TYR A O 1
ATOM 1199 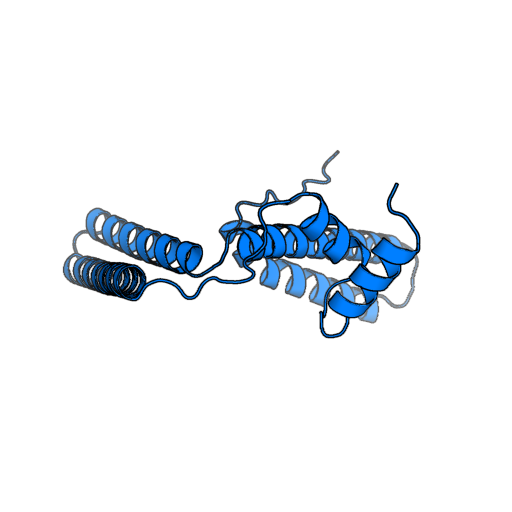N N . ARG A 1 153 ? 6.754 5.244 3.336 1.00 68.50 153 ARG A N 1
ATOM 1200 C CA . ARG A 1 153 ? 7.811 5.917 4.117 1.00 68.50 153 ARG A CA 1
ATOM 1201 C C . ARG A 1 153 ? 8.947 6.455 3.240 1.00 68.50 153 ARG A C 1
ATOM 1203 O O . ARG A 1 153 ? 10.120 6.435 3.622 1.00 68.50 153 ARG A O 1
ATOM 1210 N N . LEU A 1 154 ? 8.605 6.924 2.045 1.00 66.81 154 LEU A N 1
ATOM 1211 C CA . LEU A 1 154 ? 9.552 7.531 1.123 1.00 66.81 154 LEU A CA 1
ATOM 1212 C C . LEU A 1 154 ? 9.785 8.970 1.585 1.00 66.81 154 LEU A C 1
ATOM 1214 O O . LEU A 1 154 ? 8.856 9.772 1.620 1.00 66.81 154 LEU A O 1
ATOM 1218 N N . LYS A 1 155 ? 11.023 9.314 1.963 1.00 61.31 155 LYS A N 1
ATOM 1219 C CA . LYS A 1 155 ? 11.362 10.711 2.269 1.00 61.31 155 LYS A CA 1
ATOM 1220 C C . LYS A 1 155 ? 11.029 11.567 1.046 1.00 61.31 155 LYS A C 1
ATOM 1222 O O . LYS A 1 155 ? 11.488 11.239 -0.051 1.00 61.31 155 LYS A O 1
ATOM 1227 N N . LYS A 1 156 ? 10.312 12.682 1.242 1.00 55.53 156 LYS A N 1
ATOM 1228 C CA . LYS A 1 156 ? 10.305 13.781 0.268 1.00 55.53 156 LYS A CA 1
ATOM 1229 C C . LYS A 1 156 ? 11.764 14.072 -0.052 1.00 55.53 156 LYS A C 1
ATOM 1231 O O . LYS A 1 156 ? 12.553 14.315 0.862 1.00 55.53 156 LYS A O 1
ATOM 1236 N N . LEU A 1 157 ? 12.155 13.929 -1.314 1.00 46.34 157 LEU A N 1
ATOM 1237 C CA . LEU A 1 157 ? 13.492 14.308 -1.747 1.00 46.34 157 LEU A CA 1
ATOM 1238 C C . LEU A 1 157 ? 13.618 15.814 -1.500 1.00 46.34 157 LEU A C 1
ATOM 1240 O O . LEU A 1 157 ? 13.169 16.619 -2.306 1.00 46.34 157 LEU A O 1
ATOM 1244 N N . HIS A 1 158 ? 14.189 16.187 -0.352 1.00 38.62 158 HIS A N 1
ATOM 1245 C CA . HIS A 1 158 ? 14.726 17.519 -0.131 1.00 38.62 158 HIS A CA 1
ATOM 1246 C C . HIS A 1 158 ? 15.844 17.714 -1.150 1.00 38.62 158 HIS A C 1
ATOM 1248 O O . HIS A 1 158 ? 16.989 17.321 -0.931 1.00 38.62 158 HIS A O 1
ATOM 1254 N N . HIS A 1 159 ? 15.502 18.332 -2.273 1.00 35.19 159 HIS A N 1
ATOM 1255 C CA . HIS A 1 159 ? 16.443 19.175 -2.986 1.00 35.19 159 HIS A CA 1
ATOM 1256 C C . HIS A 1 159 ? 16.435 20.562 -2.338 1.00 35.19 159 HIS A C 1
ATOM 1258 O O . HIS A 1 159 ? 16.021 21.529 -2.955 1.00 35.19 159 HIS A O 1
ATOM 1264 N N . ASP A 1 160 ? 16.897 20.608 -1.085 1.00 31.09 160 ASP A N 1
ATOM 1265 C CA . ASP A 1 160 ? 17.432 21.806 -0.439 1.00 31.09 160 ASP A CA 1
ATOM 1266 C C . ASP A 1 160 ? 18.918 21.543 -0.178 1.00 31.09 160 ASP A C 1
ATOM 1268 O O . ASP A 1 160 ? 19.312 21.080 0.896 1.00 31.09 160 ASP A O 1
ATOM 1272 N N . ARG A 1 161 ? 19.732 21.750 -1.213 1.00 29.19 161 ARG A N 1
ATOM 1273 C CA . ARG A 1 161 ? 21.154 22.096 -1.130 1.00 29.19 161 ARG A CA 1
ATOM 1274 C C . ARG A 1 161 ? 21.541 22.873 -2.372 1.00 29.19 161 ARG A C 1
ATOM 1276 O O . ARG A 1 161 ? 21.182 22.394 -3.470 1.00 29.19 161 ARG A O 1
#

pLDDT: mean 73.06, std 15.01, range [29.19, 93.75]

Secondary structure (DSSP, 8-state):
---HHHHHHHHHHHTT-SS-HHHHHHHHHH-TT---S-PPPPHHHHHHHHHHHHHHHHHHHHHHHTTTSHHHHHHHHHHHHHHHHHHHHHHS-HHHHHHHHHHHHHHHHHHHHHHHHHHHHHTT-S-HHHHHHHHHHHHHHHHHHHHHHHHTTPPP-----

Sequence (161 aa):
MLSQPEIDILKREYEGHTVGFTVFCREKLLNREAATLSKPMGEDIKQQLTDLLKLSSSLALLAKKTSAQKSISEDFVCMSENVKEVVHRTVYSVNEIVYGQSLVRELNSIVSDLEKTLVGEMDNLSNRGQLQNALDKVDSMKNAMEPFLELYRLKKLHHDR

Mean predicted aligned error: 16.04 Å

Organism: NCBI:txid402147

Nearest PDB structures (foldseek):
  6ixo-assembly1_A  TM=3.028E-01  e=8.121E-01  Saccharomyces cerevisiae S288C
  4biu-assembly1_D  TM=5.100E-01  e=9.050E+00  Escherichia coli K-12

Foldseek 3Di:
DDDPVVLVVLVVVCVPPPDDSVVSCVVCVVCVPPPDPDDDDPPVVVVVLVVLLVVLVVLQVVLVVCVVVPVSSVVSPVSSVVSVLVSVVVVDDPCNLVVLVVVLVVLLVVLVVQLVVLVVCCVPDPPNVVSVVVNVVSVVSVVVSVVSCVSSVPPNPPPPD